Protein 8XKT (pdb70)

InterPro domains:
  IPR005055 Insect odorant-binding protein A10/Ejaculatory bulb-specific protein 3 [PF03392] (21-112)
  IPR005055 Insect odorant-binding protein A10/Ejaculatory bulb-specific protein 3 [PF03392] (179-270)
  IPR005055 Insect odorant-binding protein A10/Ejaculatory bulb-specific protein 3 [PTHR11257] (2-144)
  IPR036682 Insect odorant-binding protein A1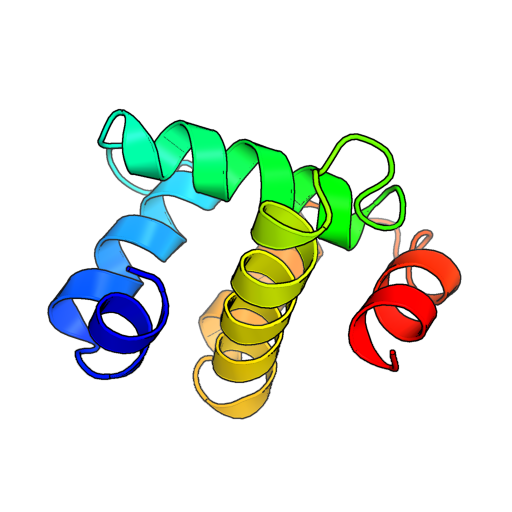0/Ejaculatory bulb-specific protein 3 superfamily [G3DSA:1.10.2080.10] (18-129)
  IPR036682 Insect odorant-binding protein A10/Ejaculatory bulb-specific protein 3 superfamily [G3DSA:1.10.2080.10] (179-281)
  IPR036682 Insect odorant-binding protein A10/Ejaculatory bulb-specific protein 3 superfamily [SSF100910] (21-126)
  IPR036682 Insect odorant-binding protein A10/Ejaculatory bulb-specific protein 3 superfamily [SSF100910] (179-279)

Nearest PDB structures (foldseek):
  8xkt-assembly1_A  TM=1.011E+00  e=1.585E-13  Spodoptera litura
  1kx9-assembly2_B  TM=8.891E-01  e=1.037E-06  Mamestra brassicae
  1kx8-assembly1_A  TM=8.784E-01  e=9.849E-07  Mamestra brassicae
  1kx9-assembly1_A  TM=8.853E-01  e=1.345E-06  Mamestra brassicae
  7e8l-assembly1_A  TM=8.706E-01  e=3.428E-06  Spodoptera litura

Radius of gyration: 11.85 Å; Cα contacts (8 Å, |Δi|>4): 99; chains: 1; bounding box: 30×29×27 Å

Organism: Spodoptera litura (NCBI:txid69820)

B-factor: mean 23.66, std 10.4, range [4.9, 70.56]

Structure (mmCIF, N/CA/C/O backbone):
data_8XKT
#
_entry.id   8XKT
#
_cell.length_a   40.196
_cell.length_b   40.196
_cell.length_c   133.821
_cell.angle_alpha   90.000
_cell.angle_beta   90.000
_cell.angle_gamma   90.000
#
_symmetry.space_group_name_H-M   'P 43 2 2'
#
loop_
_entity.id
_entity.type
_entity.pdbx_description
1 polymer 'chemosensory protein'
2 water water
#
loop_
_atom_site.group_PDB
_atom_site.id
_atom_site.type_symbol
_atom_site.label_atom_id
_atom_site.label_alt_id
_ato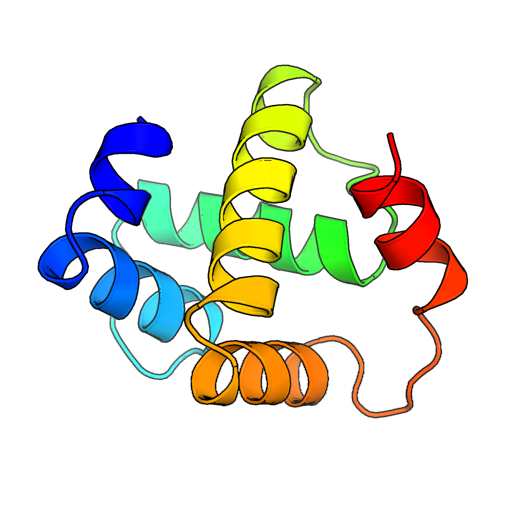m_site.label_comp_id
_atom_site.label_asym_id
_atom_site.label_entity_id
_atom_site.label_seq_id
_atom_site.pdbx_PDB_ins_code
_atom_site.Cartn_x
_atom_site.Cartn_y
_atom_site.Cartn_z
_atom_site.occupancy
_atom_site.B_iso_or_equiv
_atom_site.auth_seq_id
_atom_site.auth_comp_id
_atom_site.auth_asym_id
_atom_site.auth_atom_id
_atom_site.pdbx_PDB_model_num
ATOM 1 N N . ASN A 1 29 ? 3.53009 -3.86948 16.84069 1.000 43.55584 29 ASN A N 1
ATOM 2 C CA . ASN A 1 29 ? 3.75920 -2.63356 17.58009 1.000 49.97855 29 ASN A CA 1
ATOM 3 C C . ASN A 1 29 ? 5.15051 -2.65278 18.21345 1.000 36.56978 29 ASN A C 1
ATOM 4 O O . ASN A 1 29 ? 5.39525 -3.36632 19.18494 1.000 25.38463 29 ASN A O 1
ATOM 9 N N . ILE A 1 30 ? 6.04025 -1.83282 17.65059 1.000 37.66063 30 ILE A N 1
ATOM 10 C CA . ILE A 1 30 ? 7.45140 -1.86713 18.02416 1.000 37.33435 30 ILE A CA 1
ATOM 11 C C . ILE A 1 30 ? 7.64196 -1.48318 19.48697 1.000 33.78678 30 ILE A C 1
ATOM 12 O O . ILE A 1 30 ? 8.41580 -2.11934 20.21498 1.000 33.00531 30 ILE A O 1
ATOM 17 N N . ASP A 1 31 ? 6.93365 -0.44764 19.94437 1.000 40.06625 31 ASP A N 1
ATOM 18 C CA . ASP A 1 31 ? 7.19342 0.09865 21.27392 1.000 25.64860 31 ASP A CA 1
ATOM 19 C C . ASP A 1 31 ? 6.88690 -0.91341 22.37147 1.000 29.37759 31 ASP A C 1
ATOM 20 O O . ASP A 1 31 ? 7.58469 -0.96224 23.39053 1.000 27.12797 31 ASP A O 1
ATOM 25 N N . GLU A 1 32 ? 5.85262 -1.73382 22.18511 1.000 40.14648 32 GLU A N 1
ATOM 26 C CA . GLU A 1 32 ? 5.54124 -2.73743 23.19647 1.000 24.21907 32 GLU A CA 1
ATOM 27 C C . GLU A 1 32 ? 6.59102 -3.84166 23.23339 1.000 27.08058 32 GLU A C 1
ATOM 28 O O . GLU A 1 32 ? 6.86252 -4.40289 24.30161 1.000 30.92182 32 GLU A O 1
ATOM 34 N N . ILE A 1 33 ? 7.19355 -4.16448 22.08780 1.000 27.23699 33 ILE A N 1
ATOM 35 C CA . ILE A 1 33 ? 8.25401 -5.16673 22.07220 1.000 30.57625 33 ILE A CA 1
ATOM 36 C C . ILE A 1 33 ? 9.48287 -4.65716 22.81564 1.000 28.80080 33 ILE A C 1
ATOM 37 O O . ILE A 1 33 ? 10.09743 -5.38998 23.59925 1.000 27.18399 33 ILE A O 1
ATOM 42 N N . ILE A 1 34 ? 9.85664 -3.39460 22.59426 1.000 25.40695 34 ILE A N 1
ATOM 43 C CA . ILE A 1 34 ? 11.05624 -2.86010 23.23149 1.000 26.78625 34 ILE A CA 1
ATOM 44 C C . ILE A 1 34 ? 10.81392 -2.44076 24.67696 1.000 32.20373 34 ILE A C 1
ATOM 45 O O . ILE A 1 34 ? 11.77865 -2.29035 25.43719 1.000 34.10714 34 ILE A O 1
ATOM 50 N N . GLU A 1 35 ? 9.55690 -2.24903 25.08354 1.000 35.22917 35 GLU A N 1
ATOM 51 C CA . GLU A 1 35 ? 9.26514 -1.89403 26.46738 1.000 32.12400 35 GLU A CA 1
ATOM 52 C C . GLU A 1 35 ? 9.23458 -3.10524 27.38843 1.000 27.42177 35 GLU A C 1
ATOM 53 O O . GLU A 1 35 ? 9.39870 -2.94714 28.60275 1.000 20.07736 35 GLU A O 1
ATOM 59 N N . ASN A 1 36 ? 9.02729 -4.30134 26.84237 1.000 29.31744 36 ASN A N 1
ATOM 60 C CA . ASN A 1 36 ? 8.98539 -5.53977 27.61314 1.000 27.59870 36 ASN A CA 1
ATOM 61 C C . ASN A 1 36 ? 10.09233 -6.44792 27.09420 1.000 31.19913 36 ASN A C 1
ATOM 62 O O . ASN A 1 36 ? 9.98740 -6.99275 25.98947 1.000 26.35680 36 ASN A O 1
ATOM 67 N N . ARG A 1 37 ? 11.14845 -6.61501 27.89544 1.000 21.44249 37 ARG A N 1
ATOM 68 C CA . ARG A 1 37 ? 12.28818 -7.42147 27.47367 1.000 26.19088 37 ARG A CA 1
ATOM 69 C C . ARG A 1 37 ? 11.90821 -8.87234 27.20709 1.000 27.32268 37 ARG A C 1
ATOM 70 O O . ARG A 1 37 ? 12.66332 -9.58584 26.53705 1.000 26.99779 37 ARG A O 1
ATOM 78 N N . LYS A 1 38 ? 10.75861 -9.32496 27.71049 1.000 20.32586 38 LYS A N 1
ATOM 79 C CA . LYS A 1 38 ? 10.32170 -10.69419 27.47208 1.000 30.97690 38 LYS A CA 1
ATOM 80 C C . LYS A 1 38 ? 9.71109 -10.88195 26.09076 1.000 24.09141 38 LYS A C 1
ATOM 81 O O . LYS A 1 38 ? 9.59419 -12.02278 25.63143 1.000 28.79239 38 LYS A O 1
ATOM 87 N N . LEU A 1 39 ? 9.30569 -9.79627 25.43163 1.000 22.27513 39 LEU A N 1
ATOM 88 C CA . LEU A 1 39 ? 8.93627 -9.83700 24.02235 1.000 19.07124 39 LEU A CA 1
ATOM 89 C C . LEU A 1 39 ? 10.13408 -9.56475 23.12518 1.000 17.20117 39 LEU A C 1
ATOM 90 O O . LEU A 1 39 ? 10.27545 -10.19195 22.07050 1.000 19.04271 39 LEU A O 1
ATOM 95 N N . LEU A 1 40 ? 11.00144 -8.63899 23.54181 1.000 18.09256 40 LEU A N 1
ATOM 96 C CA . LEU A 1 40 ? 12.14260 -8.24465 22.72220 1.000 23.09760 40 LEU A CA 1
ATOM 97 C C . LEU A 1 40 ? 13.09112 -9.41400 22.49237 1.000 19.78431 40 LEU A C 1
ATOM 98 O O . LEU A 1 40 ? 13.47654 -9.69812 21.35319 1.000 18.96458 40 LEU A O 1
ATOM 103 N N . VAL A 1 41 ? 13.47856 -10.10315 23.57042 1.000 18.78027 41 VAL A N 1
ATOM 104 C CA . VAL A 1 41 ? 14.43952 -11.20020 23.45106 1.000 17.37147 41 VAL A CA 1
ATOM 105 C C . VAL A 1 41 ? 14.00417 -12.24724 22.42727 1.000 13.72799 41 VAL A C 1
ATOM 106 O O . VAL A 1 41 ? 14.82393 -12.62043 21.57911 1.000 25.24455 41 VAL A O 1
ATOM 110 N N . PRO A 1 42 ? 12.75789 -12.74631 22.43762 1.000 23.53858 42 PRO A N 1
ATOM 111 C CA . PRO A 1 42 ? 12.36820 -13.69489 21.38122 1.000 21.72622 42 PRO A CA 1
ATOM 112 C C . PRO A 1 42 ? 12.47418 -13.11907 19.98132 1.000 14.57293 42 PRO A C 1
ATOM 113 O O . PRO A 1 42 ? 12.81556 -13.84830 19.04068 1.000 15.86435 42 PRO A O 1
ATOM 117 N N . TYR A 1 43 ? 12.19624 -11.82501 19.81340 1.000 22.78933 43 TYR A N 1
ATOM 118 C CA . TYR A 1 43 ? 12.33908 -11.20953 18.49814 1.000 18.31115 43 TYR A CA 1
ATOM 119 C C . TYR A 1 43 ? 13.80378 -11.07302 18.11050 1.000 17.93879 43 TYR A C 1
ATOM 120 O O . TYR A 1 43 ? 14.15943 -11.25215 16.94024 1.000 15.52875 43 TYR A O 1
ATOM 129 N N . ILE A 1 44 ? 14.66452 -10.74699 19.07825 1.000 15.29136 44 ILE A N 1
ATOM 130 C CA . ILE A 1 44 ? 16.09775 -10.67227 18.80850 1.000 11.14901 44 ILE A CA 1
ATOM 131 C C . ILE A 1 44 ? 16.62541 -12.03783 18.39665 1.000 14.91041 44 ILE A C 1
ATOM 132 O O . ILE A 1 44 ? 17.32377 -12.17736 17.38574 1.000 19.13291 44 ILE A O 1
ATOM 137 N N . LYS A 1 45 ? 16.29053 -13.06924 19.17292 1.000 16.66348 45 LYS A N 1
ATOM 138 C CA . LYS A 1 45 ? 16.73053 -14.41783 18.83665 1.000 17.91294 45 LYS A CA 1
ATOM 139 C C . LYS A 1 45 ? 16.16183 -14.87750 17.49931 1.000 17.61503 45 LYS A C 1
ATOM 140 O O 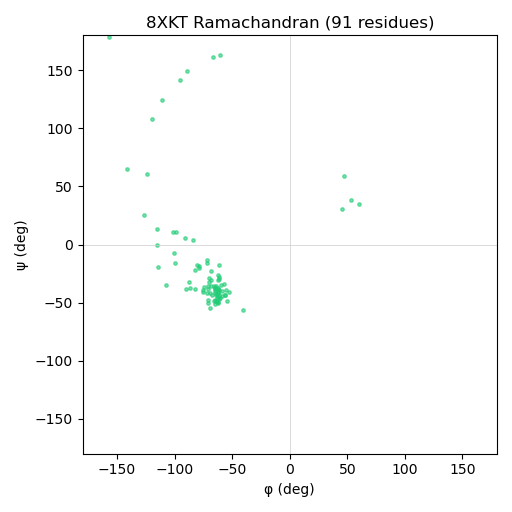. LYS A 1 45 ? 16.76327 -15.72174 16.82808 1.000 14.62282 45 LYS A O 1
ATOM 146 N N . CYS A 1 46 ? 15.01434 -14.33293 17.09284 1.000 19.88773 46 CYS A N 1
ATOM 147 C CA . CYS A 1 46 ? 14.47422 -14.65080 15.77767 1.000 13.73997 46 CYS A CA 1
ATOM 148 C C . CYS A 1 46 ? 15.38912 -14.12995 14.67378 1.000 17.27037 46 CYS A C 1
ATOM 149 O O . CYS A 1 46 ? 15.73269 -14.86329 13.73878 1.000 17.65551 46 CYS A O 1
ATOM 152 N N . THR A 1 47 ? 15.81911 -12.87079 14.77925 1.000 17.62695 47 THR A N 1
ATOM 153 C CA . THR A 1 47 ? 16.69934 -12.29107 13.76999 1.000 19.35082 47 THR A CA 1
ATOM 154 C C . THR A 1 47 ? 18.11576 -12.84437 13.82250 1.000 20.68903 47 THR A C 1
ATOM 155 O O . THR A 1 47 ? 18.87961 -12.61827 12.87944 1.000 24.28452 47 THR A O 1
ATOM 159 N N . LEU A 1 48 ? 18.48215 -13.55340 14.88766 1.000 15.15137 48 LEU A N 1
ATOM 160 C CA . LEU A 1 48 ? 19.80579 -14.14465 15.02595 1.000 17.05987 48 LEU A CA 1
ATOM 161 C C . LEU A 1 48 ? 19.81498 -15.63987 14.72622 1.000 16.65372 48 LEU A C 1
ATOM 162 O O . LEU A 1 48 ? 20.82072 -16.30709 14.99188 1.000 16.17229 48 LEU A O 1
ATOM 167 N N . ASP A 1 49 ? 18.72055 -16.17519 14.17777 1.000 14.68012 49 ASP A N 1
ATOM 168 C CA . ASP A 1 49 ? 18.50214 -17.61480 14.04548 1.000 17.23917 49 ASP A CA 1
ATOM 169 C C . ASP A 1 49 ? 18.84632 -18.36349 15.32779 1.000 21.77403 49 ASP A C 1
ATOM 170 O O . ASP A 1 49 ? 19.28492 -19.51547 15.27595 1.000 14.96382 49 ASP A O 1
ATOM 175 N N . GLN A 1 50 ? 18.67002 -17.71787 16.47855 1.000 22.14507 50 GLN A N 1
ATOM 176 C CA . GLN A 1 50 ? 18.88122 -18.35774 17.76813 1.000 14.64956 50 GLN A CA 1
ATOM 177 C C . GLN A 1 50 ? 17.57955 -18.79591 18.41069 1.000 17.33252 50 GLN A C 1
ATOM 178 O O . GLN A 1 50 ? 17.60416 -19.47280 19.44436 1.000 25.15935 50 GLN A O 1
ATOM 184 N N . GLY A 1 51 ? 16.45522 -18.41443 17.82187 1.000 22.75366 51 GLY A N 1
ATOM 185 C CA . GLY A 1 51 ? 15.14699 -18.77493 18.31537 1.000 15.11869 51 GLY A CA 1
ATOM 186 C C . GLY A 1 51 ? 14.16819 -18.69230 17.16870 1.000 15.52501 51 GLY A C 1
ATOM 187 O O . GLY A 1 51 ? 14.51071 -18.31044 16.04768 1.000 20.08988 51 GLY A O 1
ATOM 188 N N . ARG A 1 52 ? 12.93230 -19.03347 17.48122 1.000 15.46707 52 ARG A N 1
ATOM 189 C CA . ARG A 1 52 ? 11.89346 -19.24370 16.49319 1.000 18.00402 52 ARG A CA 1
ATOM 190 C C . ARG A 1 52 ? 11.16904 -17.93472 16.19777 1.000 21.11655 52 ARG A C 1
ATOM 191 O O . ARG A 1 52 ? 11.06986 -17.05126 17.05292 1.000 16.98788 52 ARG A O 1
ATOM 199 N N . CYS A 1 53 ? 10.68943 -17.80347 14.96486 1.000 25.52816 53 CYS A N 1
ATOM 200 C CA . CYS A 1 53 ? 10.17261 -16.54096 14.45212 1.000 16.90320 53 CYS A CA 1
ATOM 201 C C . CYS A 1 53 ? 8.66773 -16.62566 14.26098 1.000 20.62217 53 CYS A C 1
ATOM 202 O O . CYS A 1 53 ? 8.18010 -17.50092 13.54097 1.000 29.74806 53 CYS A O 1
ATOM 205 N N . THR A 1 54 ? 7.94328 -15.70909 14.89100 1.000 15.15832 54 THR A N 1
ATOM 206 C CA . THR A 1 54 ? 6.57184 -15.44391 14.50566 1.000 16.26228 54 THR A CA 1
ATOM 207 C C . THR A 1 54 ? 6.55609 -14.82692 13.10627 1.000 21.05772 54 THR A C 1
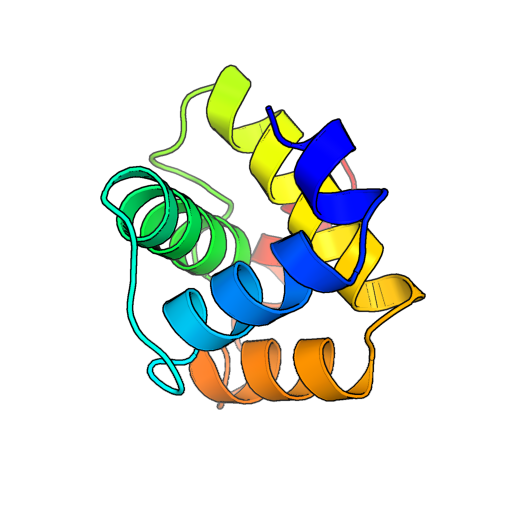ATOM 208 O O . THR A 1 54 ? 7.58563 -14.34678 12.62452 1.000 17.94569 54 THR A O 1
ATOM 212 N N . PRO A 1 55 ? 5.40825 -14.85287 12.41672 1.000 25.46517 55 PRO A N 1
ATOM 213 C CA . PRO A 1 55 ? 5.34943 -14.20243 11.09448 1.000 22.91869 55 PRO A CA 1
ATOM 214 C C . PRO A 1 55 ? 5.82966 -12.76111 11.12319 1.000 23.02814 55 PRO A C 1
ATOM 215 O O . PRO A 1 55 ? 6.55516 -12.32950 10.21812 1.000 23.92110 55 PRO A O 1
ATOM 219 N N . GLU A 1 56 ? 5.45931 -12.01138 12.16329 1.000 26.00135 56 GLU A N 1
ATOM 220 C CA . GLU A 1 56 ? 5.97334 -10.65628 12.32871 1.000 23.45597 56 GLU A CA 1
ATOM 221 C C . GLU A 1 56 ? 7.47807 -10.66591 12.56209 1.000 22.68032 56 GLU A C 1
ATOM 222 O O . GLU A 1 56 ? 8.19540 -9.78587 12.07108 1.000 19.96724 56 GLU A O 1
ATOM 228 N N . GLY A 1 57 ? 7.97035 -11.65425 13.31480 1.000 19.42661 57 GLY A N 1
ATOM 229 C CA . GLY A 1 57 ? 9.39323 -11.71645 13.61188 1.000 20.04528 57 GLY A CA 1
ATOM 230 C C . GLY A 1 57 ? 10.25205 -11.84749 12.36842 1.000 20.88900 57 GLY A C 1
ATOM 231 O O . GLY A 1 57 ? 11.26038 -11.15207 12.22220 1.000 19.93008 57 GLY A O 1
ATOM 232 N N . ARG A 1 58 ? 9.86669 -12.74630 11.45434 1.000 28.17608 58 ARG A N 1
ATOM 233 C CA . ARG A 1 58 ? 10.62999 -12.91374 10.21949 1.000 28.27778 58 ARG A CA 1
ATOM 234 C C . ARG A 1 58 ? 10.64719 -11.63512 9.39396 1.000 23.57613 58 ARG A C 1
ATOM 235 O O . ARG A 1 58 ? 11.59254 -11.39911 8.63157 1.000 19.18974 58 ARG A O 1
ATOM 243 N N . GLU A 1 59 ? 9.61618 -10.80067 9.52809 1.000 20.48535 59 GLU A N 1
ATOM 244 C CA . GLU A 1 59 ? 9.59219 -9.55140 8.77969 1.000 28.14444 59 GLU A CA 1
ATOM 245 C C . GLU A 1 59 ? 10.42024 -8.47410 9.46885 1.000 21.50202 59 GLU A C 1
ATOM 246 O O . GLU A 1 59 ? 11.10581 -7.69614 8.79678 1.000 18.44091 59 GLU A O 1
ATOM 252 N N . LEU A 1 60 ? 10.38040 -8.41763 10.80322 1.000 18.13853 60 LEU A N 1
ATOM 253 C CA . LEU A 1 60 ? 11.32145 -7.56583 11.52319 1.000 25.21140 60 LEU A CA 1
ATOM 254 C C . LEU A 1 60 ? 12.75259 -8.01127 11.25918 1.000 14.23615 60 LEU A C 1
ATOM 255 O O . LEU A 1 60 ? 13.65120 -7.17972 11.08730 1.000 16.79515 60 LEU A O 1
ATOM 260 N N . LYS A 1 61 ? 12.97127 -9.32752 11.20603 1.000 17.31506 61 LYS A N 1
ATOM 261 C CA . LYS A 1 61 ? 14.26722 -9.87660 10.82058 1.000 16.86594 61 LYS A CA 1
ATOM 262 C C . LYS A 1 61 ? 14.69951 -9.37308 9.44929 1.000 16.68273 61 LYS A C 1
ATOM 263 O O . LYS A 1 61 ? 15.86337 -9.00337 9.25271 1.000 16.56287 61 LYS A O 1
ATOM 269 N N . ALA A 1 62 ? 13.77350 -9.34877 8.48840 1.000 13.51733 62 ALA A N 1
ATOM 270 C CA . ALA A 1 62 ? 14.11137 -8.88288 7.14803 1.000 14.09450 62 ALA A CA 1
ATOM 271 C C . ALA A 1 62 ? 14.49058 -7.40757 7.15267 1.000 19.13283 62 ALA A C 1
ATOM 272 O O . ALA A 1 62 ? 15.44535 -7.00212 6.47910 1.000 16.52904 62 ALA A O 1
ATOM 274 N N . HIS A 1 63 ? 13.75782 -6.58840 7.91019 1.000 16.46966 63 HIS A N 1
ATOM 275 C CA . HIS A 1 63 ? 14.02365 -5.15365 7.90592 1.000 22.69587 63 HIS A CA 1
ATOM 276 C C . HIS A 1 63 ? 15.29478 -4.81926 8.67496 1.000 20.70558 63 HIS A C 1
ATOM 277 O O . HIS A 1 63 ? 16.04065 -3.91611 8.28085 1.000 23.16295 63 HIS A O 1
ATOM 284 N N . ILE A 1 64 ? 15.56050 -5.53104 9.77245 1.000 16.62234 64 ILE A N 1
ATOM 285 C CA . ILE A 1 64 ? 16.79355 -5.29826 10.52015 1.000 12.20457 64 ILE A CA 1
ATOM 286 C C . ILE A 1 64 ? 18.00326 -5.63745 9.65850 1.000 15.13378 64 ILE A C 1
ATOM 287 O O . ILE A 1 64 ? 18.96855 -4.86869 9.58343 1.000 16.17327 64 ILE A O 1
ATOM 292 N N . LYS A 1 65 ? 17.96326 -6.79151 8.98691 1.000 12.43879 65 LYS A N 1
ATOM 293 C CA . LYS A 1 65 ? 19.02190 -7.13615 8.04248 1.000 19.02852 65 LYS A CA 1
ATOM 294 C C . LYS A 1 65 ? 19.18602 -6.05260 6.98437 1.000 15.11010 65 LYS A C 1
ATOM 295 O O . LYS A 1 65 ? 20.31080 -5.66839 6.64158 1.000 14.96179 65 LYS A O 1
ATOM 301 N N . ASP A 1 66 ? 18.06935 -5.54417 6.46254 1.000 12.62574 66 ASP A N 1
ATOM 302 C CA . ASP A 1 66 ? 18.11984 -4.46182 5.48693 1.000 16.00023 66 ASP A CA 1
ATOM 303 C C . ASP A 1 66 ? 18.57679 -3.15933 6.13547 1.000 19.23489 66 ASP A C 1
ATOM 304 O O . ASP A 1 66 ? 19.37917 -2.41797 5.55546 1.000 15.43072 66 ASP A O 1
ATOM 309 N N . ALA A 1 67 ? 18.08467 -2.87082 7.34378 1.000 14.11573 67 ALA A N 1
ATOM 310 C CA . ALA A 1 67 ? 18.50454 -1.66721 8.05419 1.000 17.95445 67 ALA A CA 1
ATOM 311 C C . ALA A 1 67 ? 20.00002 -1.67001 8.33918 1.000 18.93212 67 ALA A C 1
ATOM 312 O O . ALA A 1 67 ? 20.62057 -0.60263 8.40868 1.000 12.88876 67 ALA A O 1
ATOM 314 N N . MET A 1 68 ? 20.59644 -2.85047 8.49727 1.000 16.27169 68 MET A N 1
ATOM 315 C CA . MET A 1 68 ? 21.99848 -2.94818 8.88043 1.000 19.35266 68 MET A CA 1
ATOM 316 C C . MET A 1 68 ? 22.94900 -2.92379 7.69121 1.000 19.30751 68 MET A C 1
ATOM 317 O O . MET A 1 68 ? 24.06527 -2.40676 7.81509 1.000 16.57620 68 MET A O 1
ATOM 322 N N . GLN A 1 69 ? 22.54093 -3.46527 6.54345 1.000 16.95846 69 GLN A N 1
ATOM 323 C CA . GLN A 1 69 ? 23.43002 -3.59640 5.39596 1.000 13.86212 69 GLN A CA 1
ATOM 324 C C . GLN A 1 69 ? 23.12116 -2.64464 4.25282 1.000 14.78050 69 GLN A C 1
ATOM 325 O O . GLN A 1 69 ? 24.04843 -2.19315 3.57841 1.000 14.49863 69 GLN A O 1
ATOM 331 N N . THR A 1 70 ? 21.84777 -2.33589 4.00659 1.000 20.33499 70 THR A N 1
ATOM 332 C CA . THR A 1 70 ? 21.46545 -1.60823 2.80293 1.000 17.82291 70 THR A CA 1
ATOM 333 C C . THR A 1 70 ? 20.64372 -0.36195 3.11153 1.000 16.86966 70 THR A C 1
ATOM 334 O O . THR A 1 70 ? 19.87071 0.08422 2.25974 1.000 18.57750 70 THR A O 1
ATOM 338 N N . SER A 1 71 ? 20.79437 0.20483 4.30885 1.000 14.89417 71 SER A N 1
ATOM 339 C CA . SER A 1 71 ? 20.11674 1.44698 4.69085 1.000 20.64019 71 SER A CA 1
ATOM 340 C C . SER A 1 71 ? 18.59757 1.30873 4.63024 1.000 16.12948 71 SER A C 1
ATOM 341 O O . SER A 1 71 ? 17.88911 2.25255 4.28213 1.000 19.73998 71 SER A O 1
ATOM 344 N N . CYS A 1 72 ? 18.09650 0.12147 4.97557 1.000 19.20609 72 CYS A N 1
ATOM 345 C CA . CYS A 1 72 ? 16.66103 -0.15994 4.98468 1.000 18.50405 72 CYS A CA 1
ATOM 346 C C . CYS A 1 72 ? 16.04152 0.19783 3.63167 1.000 20.80420 72 CYS A C 1
ATOM 347 O O . CYS A 1 72 ? 14.91938 0.70699 3.54425 1.000 17.86735 72 CYS A O 1
ATOM 350 N N . SER A 1 73 ? 16.79168 -0.08648 2.56120 1.000 25.95678 73 SER A N 1
ATOM 351 C CA . SER A 1 73 ? 16.43904 0.41036 1.23402 1.000 19.44115 73 SER A CA 1
ATOM 352 C C . SER A 1 73 ? 15.09373 -0.11722 0.76652 1.000 20.40593 73 SER A C 1
ATOM 353 O O . SER A 1 73 ? 14.38895 0.56587 0.01543 1.000 23.20052 73 SER A O 1
ATOM 356 N N . LYS A 1 74 ? 14.71795 -1.31877 1.19464 1.000 17.48896 74 LYS A N 1
ATOM 357 C CA . LYS A 1 74 ? 13.46187 -1.92570 0.78385 1.000 18.41076 74 LYS A CA 1
ATOM 358 C C . LYS A 1 74 ? 12.35161 -1.77473 1.81658 1.000 19.87027 74 LYS A C 1
ATOM 359 O O . LYS A 1 74 ? 11.31471 -2.42858 1.68305 1.000 31.23506 74 LYS A O 1
ATOM 365 N N . CYS A 1 75 ? 12.54110 -0.95488 2.84767 1.000 27.92915 75 CYS A N 1
ATOM 366 C CA . CYS A 1 75 ? 11.53845 -0.80718 3.89478 1.000 29.34965 75 CYS A CA 1
ATOM 367 C C . CYS A 1 75 ? 10.65312 0.39149 3.59758 1.000 23.29013 75 CYS A C 1
ATOM 368 O O . CYS A 1 75 ? 11.12881 1.42896 3.12859 1.000 28.53116 75 CYS A O 1
ATOM 371 N N . THR A 1 76 ? 9.36389 0.24202 3.87737 1.000 25.35906 76 THR A N 1
ATOM 372 C CA . THR A 1 76 ? 8.47301 1.38694 3.90759 1.000 32.27306 76 THR A CA 1
ATOM 373 C C . THR A 1 76 ? 8.93644 2.38383 4.96679 1.000 31.22672 76 THR A C 1
ATOM 374 O O . THR A 1 76 ? 9.73480 2.06695 5.85520 1.000 35.15239 76 THR A O 1
ATOM 378 N N . GLU A 1 77 ? 8.42515 3.61185 4.85979 1.000 35.06488 77 GLU A N 1
ATOM 379 C CA . GLU A 1 77 ? 8.69019 4.60529 5.89424 1.000 31.84383 77 GLU A CA 1
ATOM 380 C C . GLU A 1 77 ? 8.22670 4.10617 7.25627 1.000 33.22951 77 GLU A C 1
ATOM 381 O O . GLU A 1 77 ? 8.85463 4.39765 8.28116 1.000 29.56178 77 GLU A O 1
ATOM 387 N N . LYS A 1 78 ? 7.13661 3.33567 7.28274 1.000 37.36724 78 LYS A N 1
ATOM 388 C CA . LYS A 1 78 ? 6.68303 2.73015 8.52987 1.000 33.63023 78 LYS A CA 1
ATOM 389 C C . LYS A 1 78 ? 7.71587 1.74672 9.06442 1.000 30.84512 78 LYS A C 1
ATOM 390 O O . LYS A 1 78 ? 8.08395 1.79325 10.24400 1.000 35.58313 78 LYS A O 1
ATOM 392 N N . GLN A 1 79 ? 8.20031 0.84785 8.20373 1.000 35.64356 79 GLN A N 1
ATOM 393 C CA . GLN A 1 79 ? 9.19045 -0.13317 8.62904 1.000 29.67588 79 GLN A CA 1
ATOM 394 C C . GLN A 1 79 ? 10.53516 0.50155 8.95388 1.000 22.77580 79 GLN A C 1
ATOM 395 O O . GLN A 1 79 ? 11.31673 -0.09060 9.70374 1.000 27.40478 79 GLN A O 1
ATOM 401 N N . LYS A 1 80 ? 10.82342 1.68732 8.41455 1.000 18.99586 80 LYS A N 1
ATOM 402 C CA . LYS A 1 80 ? 12.08058 2.35383 8.73880 1.000 28.86978 80 LYS A CA 1
ATOM 403 C C . LYS A 1 80 ? 12.07231 2.86921 10.17172 1.000 31.75795 80 LYS A C 1
ATOM 404 O O . LYS A 1 80 ? 13.02531 2.64708 10.92671 1.000 31.72335 80 LYS A O 1
ATOM 410 N N . LYS A 1 81 ? 10.99848 3.55851 10.56478 1.000 27.59143 81 LYS A N 1
ATOM 411 C CA . LYS A 1 81 ? 10.92686 4.11324 11.91260 1.000 25.53511 81 LYS A CA 1
ATOM 412 C C . LYS A 1 81 ? 10.89643 3.01103 12.96423 1.000 23.67018 81 LYS A C 1
ATOM 413 O O . LYS A 1 81 ? 11.51246 3.14068 14.02881 1.000 30.52552 81 LYS A O 1
ATOM 415 N N . GLY A 1 82 ? 10.18923 1.91603 12.68189 1.000 14.32496 82 GLY A N 1
ATOM 416 C CA . GLY A 1 82 ? 10.12824 0.82135 13.63629 1.000 25.89496 82 GLY A CA 1
ATOM 417 C C . GLY A 1 82 ? 11.42922 0.04631 13.73123 1.000 23.14828 82 GLY A C 1
ATOM 418 O O . GLY A 1 82 ? 11.86330 -0.32105 14.82660 1.000 26.99547 82 GLY A O 1
ATOM 419 N N . ALA A 1 83 ? 12.06608 -0.22196 12.58807 1.000 18.56621 83 ALA A N 1
ATOM 420 C CA . ALA A 1 83 ? 13.35070 -0.91460 12.61203 1.000 21.32457 83 ALA A CA 1
ATOM 421 C C . ALA A 1 83 ? 14.43838 -0.03221 13.20969 1.000 23.41917 83 ALA A C 1
ATOM 422 O O . ALA A 1 83 ? 15.33909 -0.52767 13.89645 1.000 22.03576 83 ALA A O 1
ATOM 424 N N . ARG A 1 84 ? 14.37339 1.27686 12.95575 1.000 20.62362 84 ARG A N 1
ATOM 425 C CA . ARG A 1 84 ? 15.32216 2.20204 13.56737 1.000 25.55317 84 ARG A CA 1
ATOM 426 C C . ARG A 1 84 ? 15.20434 2.17364 15.08528 1.000 22.11757 84 ARG A C 1
ATOM 427 O O . ARG A 1 84 ? 16.21081 2.08331 15.79723 1.000 21.38647 84 ARG A O 1
ATOM 435 N N . LYS A 1 85 ? 13.97198 2.24058 15.59686 1.000 20.62295 85 LYS A N 1
ATOM 436 C CA . LYS A 1 85 ? 13.75777 2.22470 17.04076 1.000 21.86619 85 LYS A CA 1
ATOM 437 C C . LYS A 1 85 ? 14.26481 0.92972 17.66345 1.000 20.23353 85 LYS A C 1
ATOM 438 O O . LYS A 1 85 ? 14.91295 0.95101 18.71666 1.000 21.09420 85 LYS A O 1
ATOM 444 N N . VAL A 1 86 ? 13.98001 -0.20777 17.02415 1.000 18.72042 86 VAL A N 1
ATOM 445 C CA . VAL A 1 86 ? 14.38934 -1.50065 17.56927 1.000 17.25918 86 VAL A CA 1
ATOM 446 C C . VAL A 1 86 ? 15.90887 -1.61184 17.59258 1.000 15.39700 86 VAL A C 1
ATOM 447 O O . VAL A 1 86 ? 16.51040 -1.93578 18.62396 1.000 18.06012 86 VAL A O 1
ATOM 451 N N . VAL A 1 87 ? 16.55006 -1.34085 16.45279 1.000 15.77733 87 VAL A N 1
ATOM 452 C CA . VAL A 1 87 ? 18.00294 -1.46241 16.35527 1.000 17.67769 87 VAL A CA 1
ATOM 453 C C . VAL A 1 87 ? 18.68633 -0.55557 17.37097 1.000 22.00325 87 VAL A C 1
ATOM 454 O O . VAL A 1 87 ? 19.67515 -0.94071 18.00747 1.000 23.37260 87 VAL A O 1
ATOM 458 N N . ARG A 1 88 ? 18.15708 0.65239 17.55804 1.000 21.11354 88 ARG A N 1
ATOM 459 C CA . ARG A 1 88 ? 18.80571 1.61114 18.44259 1.000 21.46759 88 ARG A CA 1
ATOM 460 C C . ARG A 1 88 ? 18.59280 1.26546 19.90960 1.000 19.53624 88 ARG A C 1
ATOM 461 O O . ARG A 1 88 ? 19.51252 1.42015 20.72127 1.000 22.58772 88 ARG A O 1
ATOM 469 N N . HIS A 1 89 ? 17.39045 0.81142 20.27246 1.000 14.29552 89 HIS A N 1
ATOM 470 C CA . HIS A 1 89 ? 17.17328 0.32905 21.63203 1.000 18.72029 89 HIS A CA 1
ATOM 471 C C . HIS A 1 89 ? 18.11092 -0.82727 21.94785 1.000 21.87924 89 HIS A C 1
ATOM 472 O O . HIS A 1 89 ? 18.70931 -0.88212 23.02844 1.000 19.18703 89 HIS A O 1
ATOM 479 N N . ILE A 1 90 ? 18.24879 -1.76499 21.00835 1.000 13.76531 90 ILE A N 1
ATOM 480 C CA . ILE A 1 90 ? 19.17736 -2.87497 21.19360 1.000 19.95850 90 ILE A CA 1
ATOM 481 C C . ILE A 1 90 ? 20.60407 -2.35655 21.30396 1.000 18.68986 90 ILE A C 1
ATOM 482 O O . ILE A 1 90 ? 21.38986 -2.82504 22.13586 1.000 17.91188 90 ILE A O 1
ATOM 487 N N . ARG A 1 91 ? 20.9565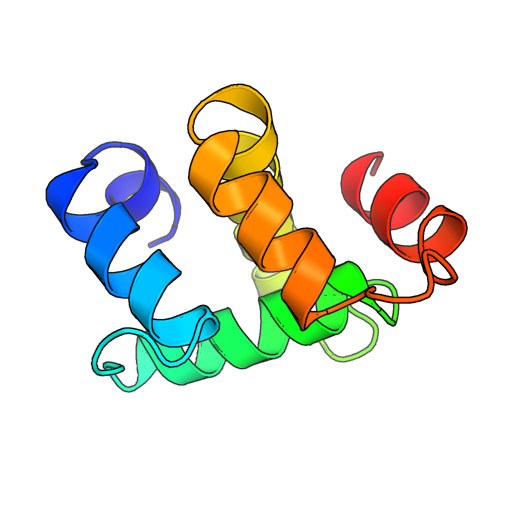0 -1.37088 20.47705 1.000 15.05413 91 ARG A N 1
ATOM 488 C CA . ARG A 1 91 ? 22.30759 -0.82217 20.51338 1.000 16.38213 91 ARG A CA 1
ATOM 489 C C . ARG A 1 91 ? 22.61070 -0.17881 21.86124 1.000 20.56625 91 ARG A C 1
ATOM 490 O O . ARG A 1 91 ? 23.72687 -0.30144 22.37869 1.000 22.08705 91 ARG A O 1
ATOM 498 N N . ALA A 1 92 ? 21.62713 0.50026 22.45128 1.000 16.55961 92 ALA A N 1
ATOM 499 C CA . ALA A 1 92 ? 21.84105 1.23419 23.69310 1.000 19.45701 92 ALA A CA 1
ATOM 500 C C . ALA A 1 92 ? 21.66557 0.36476 24.93173 1.000 15.28056 92 ALA A C 1
ATOM 501 O O . ALA A 1 92 ? 22.41002 0.52266 25.90482 1.000 21.23354 92 ALA A O 1
ATOM 503 N N . LYS A 1 93 ? 20.70415 -0.56096 24.91314 1.000 21.21282 93 LYS A N 1
ATOM 504 C CA . LYS A 1 93 ? 20.34368 -1.32483 26.09867 1.000 19.12395 93 LYS A CA 1
ATOM 505 C C . LYS A 1 93 ? 20.63121 -2.81734 26.00708 1.000 19.89064 93 LYS A C 1
ATOM 506 O O . LYS A 1 93 ? 20.69028 -3.47574 27.04894 1.000 18.98350 93 LYS A O 1
ATOM 512 N N . GLU A 1 94 ? 20.80169 -3.37216 24.81030 1.000 26.20191 94 GLU A N 1
ATOM 513 C CA . GLU A 1 94 ? 21.05096 -4.80062 24.66443 1.000 24.27120 94 GLU A CA 1
ATOM 514 C C . GLU A 1 94 ? 22.34811 -5.01526 23.89392 1.000 17.94803 94 GLU A C 1
ATOM 515 O O . GLU A 1 94 ? 22.34263 -5.59293 22.80233 1.000 15.96208 94 GLU A O 1
ATOM 521 N N . GLN A 1 95 ? 23.45640 -4.51854 24.46361 1.000 20.61939 95 GLN A N 1
ATOM 522 C CA . GLN A 1 95 ? 24.71488 -4.39793 23.73156 1.000 27.06712 95 GLN A CA 1
ATOM 523 C C . GLN A 1 95 ? 25.21832 -5.75979 23.29607 1.000 18.76202 95 GLN A C 1
ATOM 524 O O . GLN A 1 95 ? 25.61428 -5.95651 22.13886 1.000 24.57239 95 GLN A O 1
ATOM 526 N N . GLU A 1 96 ? 25.24867 -6.69072 24.25016 1.000 21.31133 96 GLU A N 1
ATOM 527 C CA . GLU A 1 96 ? 25.50340 -8.09632 23.99191 1.000 16.63204 96 GLU A CA 1
ATOM 528 C C . GLU A 1 96 ? 24.77755 -8.56759 22.72891 1.000 16.21382 96 GLU A C 1
ATOM 529 O O . GLU A 1 96 ? 25.40732 -9.06914 21.79227 1.000 21.29301 96 GLU A O 1
ATOM 535 N N . TYR A 1 97 ? 23.44826 -8.38879 22.67361 1.000 12.61503 97 TYR A N 1
ATOM 536 C CA . TYR A 1 97 ? 22.67148 -8.74935 21.48310 1.000 13.80385 97 TYR A CA 1
ATOM 537 C C . TYR A 1 97 ? 22.98087 -7.83937 20.29614 1.000 18.21239 97 TYR A C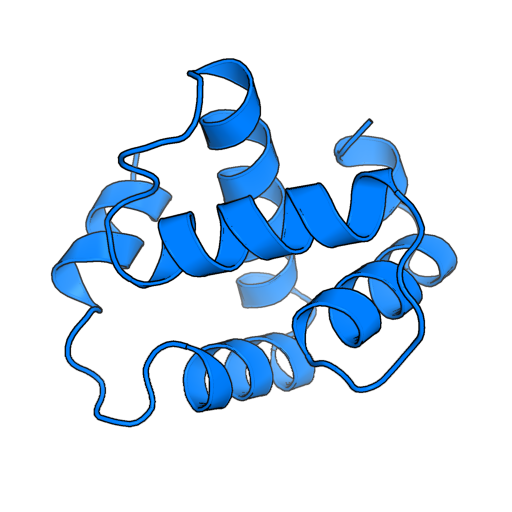 1
ATOM 538 O O . TYR A 1 97 ? 22.88323 -8.27273 19.14088 1.000 19.29589 97 TYR A O 1
ATOM 547 N N . TRP A 1 98 ? 23.33989 -6.57843 20.55550 1.000 10.80761 98 TRP A N 1
ATOM 548 C CA . TRP A 1 98 ? 23.70567 -5.66457 19.47431 1.000 16.89890 98 TRP A CA 1
ATOM 549 C C . TRP A 1 98 ? 24.96350 -6.13584 18.76333 1.000 12.06786 98 TRP A C 1
ATOM 550 O O . TRP A 1 98 ? 25.04266 -6.09895 17.52977 1.000 17.49239 98 TRP A O 1
ATOM 561 N N . LYS A 1 99 ? 25.96125 -6.57881 19.52592 1.000 13.23221 99 LYS A N 1
ATOM 562 C CA . LYS A 1 99 ? 27.20087 -7.02993 18.91221 1.000 18.14466 99 LYS A CA 1
ATOM 563 C C . LYS A 1 99 ? 27.00852 -8.34411 18.17105 1.000 14.72027 99 LYS A C 1
ATOM 564 O O . LYS A 1 99 ? 27.71548 -8.60836 17.19275 1.000 18.02323 99 LYS A O 1
ATOM 570 N N . GLN A 1 100 ? 26.05616 -9.17194 18.60857 1.000 20.98507 100 GLN A N 1
ATOM 571 C CA . GLN A 1 100 ? 25.74043 -10.38172 17.85657 1.000 12.55762 100 GLN A CA 1
ATOM 572 C C . GLN A 1 100 ? 25.02703 -10.04379 16.55552 1.000 11.87153 100 GLN A C 1
ATOM 573 O O . GLN A 1 100 ? 25.23840 -10.70826 15.53436 1.000 14.08820 100 GLN A O 1
ATOM 579 N N . ILE A 1 101 ? 24.17754 -9.01357 16.57483 1.000 14.42676 101 ILE A N 1
ATOM 580 C CA . ILE A 1 101 ? 23.56476 -8.52953 15.34126 1.000 15.72105 101 ILE A CA 1
ATOM 581 C C . ILE A 1 101 ? 24.63595 -8.01353 14.38907 1.000 13.36653 101 ILE A C 1
ATOM 582 O O . ILE A 1 101 ? 24.59465 -8.27725 13.18084 1.000 13.35413 101 ILE A O 1
ATOM 587 N N . LEU A 1 102 ? 25.61986 -7.28182 14.92037 1.000 13.54251 102 LEU A N 1
ATOM 588 C CA . LEU A 1 102 ? 26.71230 -6.78867 14.08725 1.000 14.64677 102 LEU A CA 1
ATOM 589 C C . LEU A 1 102 ? 27.53985 -7.93629 13.52423 1.000 12.85940 102 LEU A C 1
ATOM 590 O O . LEU A 1 102 ? 27.95725 -7.89864 12.36105 1.000 13.09820 102 LEU A O 1
ATOM 595 N N . ALA A 1 103 ? 27.79160 -8.96518 14.33523 1.000 11.06662 103 ALA A N 1
ATOM 596 C CA . ALA A 1 103 ? 28.54020 -10.11690 13.84545 1.000 11.78107 103 ALA A CA 1
ATOM 597 C C . ALA A 1 103 ? 27.77646 -10.84502 12.74823 1.000 13.9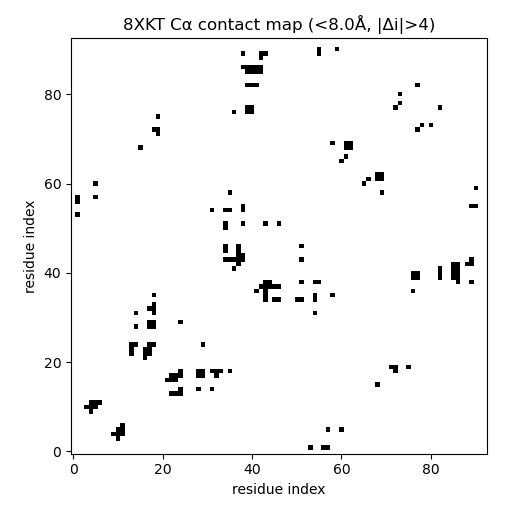7863 103 ALA A C 1
ATOM 598 O O . ALA A 1 103 ? 28.37398 -11.32583 11.77830 1.000 15.21235 103 ALA A O 1
ATOM 600 N N . LYS A 1 104 ? 26.45281 -10.93421 12.88089 1.000 10.84160 104 LYS A N 1
ATOM 601 C CA . LYS A 1 104 ? 25.65860 -11.61899 11.86841 1.000 8.22628 104 LYS A CA 1
ATOM 602 C C . LYS A 1 104 ? 25.58930 -10.81033 10.57873 1.000 17.34351 104 LYS A C 1
ATOM 603 O O . LYS A 1 104 ? 25.85453 -11.33456 9.49083 1.000 14.28742 104 LYS A O 1
ATOM 609 N N . TYR A 1 105 ? 25.24839 -9.52511 10.67881 1.000 10.59498 105 TYR A N 1
ATOM 610 C CA . TYR A 1 105 ? 24.86188 -8.76193 9.50035 1.000 13.15425 105 TYR A CA 1
ATOM 611 C C . TYR A 1 105 ? 25.96716 -7.88580 8.92742 1.000 12.61489 105 TYR A C 1
ATOM 612 O O . TYR A 1 105 ? 25.85185 -7.45822 7.77419 1.000 14.34523 105 TYR A O 1
ATOM 621 N N . ASP A 1 106 ? 27.03583 -7.61900 9.67560 1.000 8.74964 106 ASP A N 1
ATOM 622 C CA . ASP A 1 106 ? 28.20408 -6.92073 9.13372 1.000 14.52566 106 ASP A CA 1
ATOM 623 C C . ASP A 1 106 ? 29.47947 -7.52232 9.71239 1.000 13.36997 106 ASP A C 1
ATOM 624 O O . ASP A 1 106 ? 30.22178 -6.86021 10.44295 1.000 16.14706 106 ASP A O 1
ATOM 629 N N . PRO A 1 107 ? 29.77166 -8.78952 9.39291 1.000 13.11083 107 PRO A N 1
ATOM 630 C CA . PRO A 1 107 ? 31.00209 -9.39484 9.93180 1.000 17.24969 107 PRO A CA 1
ATOM 631 C C . PRO A 1 107 ? 32.27227 -8.70105 9.46603 1.000 14.34724 107 PRO A C 1
ATOM 632 O O . PRO A 1 107 ? 33.21245 -8.55541 10.25391 1.000 15.89945 107 PRO A O 1
ATOM 636 N N . GLU A 1 108 ? 32.33135 -8.24950 8.21725 1.000 15.16941 108 GLU A N 1
ATOM 637 C CA . GLU A 1 108 ? 33.51811 -7.56735 7.71896 1.000 17.63891 108 GLU A CA 1
ATOM 638 C C . GLU A 1 108 ? 33.53897 -6.08328 8.06538 1.000 21.50639 108 GLU A C 1
ATOM 639 O O . GLU A 1 108 ? 34.46578 -5.37873 7.65027 1.000 26.19709 108 GLU A O 1
ATOM 645 N N . ASP A 1 109 ? 32.55649 -5.60722 8.82524 1.000 15.81233 109 ASP A N 1
ATOM 646 C CA . ASP A 1 109 ? 32.40125 -4.19378 9.17067 1.000 19.04619 109 ASP A CA 1
ATOM 647 C C . ASP A 1 109 ? 32.55736 -3.30876 7.93432 1.000 17.69168 109 ASP A C 1
ATOM 648 O O . ASP A 1 109 ? 33.42403 -2.43925 7.85061 1.000 19.40807 109 ASP A O 1
ATOM 653 N N . GLN A 1 110 ? 31.68446 -3.55776 6.96038 1.000 16.97239 110 GLN A N 1
ATOM 654 C CA . GLN A 1 110 ? 31.68191 -2.83075 5.70092 1.000 19.28299 110 GLN A CA 1
ATOM 655 C C . GLN A 1 110 ? 30.41777 -2.01196 5.49311 1.000 12.52607 110 GLN A C 1
ATOM 656 O O . GLN A 1 110 ? 30.29638 -1.33911 4.46310 1.000 20.19168 110 GLN A O 1
ATOM 662 N N . TYR A 1 111 ? 29.47501 -2.04963 6.43363 1.000 18.89951 111 TYR A N 1
ATOM 663 C CA . TYR A 1 111 ? 28.17771 -1.40847 6.27174 1.000 15.40060 111 TYR A CA 1
ATOM 664 C C . TYR A 1 111 ? 27.95919 -0.26880 7.25410 1.000 12.45608 111 TYR A C 1
ATOM 665 O O . TYR A 1 111 ? 26.82579 0.20139 7.39645 1.000 12.41380 111 TYR A O 1
ATOM 674 N N . LYS A 1 112 ? 29.01655 0.19457 7.92538 1.000 17.12358 112 LYS A N 1
ATOM 675 C CA . LYS A 1 112 ? 28.84212 1.19457 8.97372 1.000 21.87105 112 LYS A CA 1
ATOM 676 C C . LYS A 1 112 ? 28.26367 2.49041 8.42304 1.000 17.03214 112 LYS A C 1
ATOM 677 O O . LYS A 1 112 ? 27.33958 3.05907 9.01270 1.000 30.03239 112 LYS A O 1
ATOM 683 N N . GLU A 1 113 ? 28.78683 2.97210 7.29320 1.000 17.28626 113 GLU A N 1
ATOM 684 C CA . GLU A 1 113 ? 28.22326 4.17414 6.68629 1.000 18.16763 113 GLU A CA 1
ATOM 685 C C . GLU A 1 113 ? 26.73132 4.01164 6.42837 1.000 20.47886 113 GLU A C 1
ATOM 686 O O . GLU A 1 113 ? 25.95069 4.94775 6.63588 1.000 26.62995 113 GLU A O 1
ATOM 692 N N . ASN A 1 114 ? 26.31287 2.82013 6.00069 1.000 17.20221 114 ASN A N 1
ATOM 693 C CA . ASN A 1 114 ? 24.90944 2.60626 5.66855 1.000 17.64121 114 ASN A CA 1
ATOM 694 C C . ASN A 1 114 ? 24.03195 2.63985 6.91357 1.000 21.17589 114 ASN A C 1
ATOM 695 O O . ASN A 1 114 ? 23.06376 3.40619 6.97604 1.000 22.36261 114 ASN A O 1
ATOM 700 N N . TYR A 1 115 ? 24.34992 1.82356 7.92256 1.000 18.80677 115 TYR A N 1
ATOM 701 C CA . TYR A 1 115 ? 23.46059 1.77016 9.07581 1.000 19.18019 115 TYR A CA 1
ATOM 702 C C . TYR A 1 115 ? 23.64871 2.94587 10.02413 1.000 20.70556 115 TYR A C 1
ATOM 703 O O . TYR A 1 115 ? 22.73390 3.24291 10.79422 1.000 14.03439 115 TYR A O 1
ATOM 712 N N . GLU A 1 116 ? 24.78824 3.63740 9.98455 1.000 21.68204 116 GLU A N 1
ATOM 713 C CA . GLU A 1 116 ? 24.90099 4.82406 10.82535 1.000 24.82376 116 GLU A CA 1
ATOM 714 C C . GLU A 1 116 ? 24.11575 5.98914 10.24073 1.000 21.92041 116 GLU A C 1
ATOM 715 O O . GLU A 1 116 ? 23.45067 6.72255 10.97890 1.000 22.20125 116 GLU A O 1
ATOM 721 N N . THR A 1 117 ? 24.16707 6.16513 8.91992 1.000 22.87412 117 THR A N 1
ATOM 722 C CA . THR A 1 117 ? 23.34493 7.18809 8.28552 1.000 22.35928 117 THR A CA 1
ATOM 723 C C . THR A 1 117 ? 21.86513 6.85233 8.41992 1.000 23.09809 117 THR A C 1
ATOM 724 O O . THR A 1 117 ? 21.02965 7.74672 8.59314 1.000 26.17988 117 THR A O 1
ATOM 728 N N . PHE A 1 118 ? 21.52220 5.56380 8.35451 1.000 18.43922 118 PHE A N 1
ATOM 729 C CA . PHE A 1 118 ? 20.14067 5.15933 8.58610 1.000 20.65114 118 PHE A CA 1
ATOM 730 C C . PHE A 1 118 ? 19.72338 5.44168 10.02414 1.000 21.66426 118 PHE A C 1
ATOM 731 O O . PHE A 1 118 ? 18.66179 6.02230 10.27218 1.000 25.91493 118 PHE A O 1
ATOM 739 N N . LEU A 1 119 ? 20.55044 5.03701 10.99054 1.000 23.53989 119 LEU A N 1
ATOM 740 C CA . LEU A 1 119 ? 20.18854 5.21890 12.39103 1.000 27.21920 119 LEU A CA 1
ATOM 741 C C . LEU A 1 119 ? 20.25404 6.67665 12.82798 1.000 28.51629 119 LEU A C 1
ATOM 742 O O . LEU A 1 119 ? 19.69430 7.01758 13.87464 1.000 37.09053 119 LEU A O 1
ATOM 747 N N . ALA A 1 120 ? 20.91321 7.54133 12.05823 1.000 27.79069 120 ALA A N 1
ATOM 748 C CA . ALA A 1 120 ? 21.04679 8.94958 12.40877 1.000 34.12782 120 ALA A CA 1
ATOM 749 C C . ALA A 1 120 ? 19.93224 9.81669 11.83775 1.000 36.64068 120 ALA A C 1
ATOM 750 O O . ALA A 1 120 ? 19.98998 11.04307 11.97397 1.000 41.51720 120 ALA A O 1
ATOM 752 N N . ALA A 1 121 ? 18.92624 9.21896 11.20859 1.000 37.32719 121 ALA A N 1
ATOM 753 C CA . ALA A 1 121 ? 17.85611 9.99443 10.59067 1.000 38.87946 121 ALA A CA 1
ATOM 754 C C . ALA A 1 121 ? 16.48983 9.59969 11.13986 1.000 27.32762 121 ALA A C 1
ATOM 755 O O . ALA A 1 121 ? 15.52940 10.36231 11.04052 1.000 48.92186 121 ALA A O 1
#

Foldseek 3Di:
DLVVCLVDVVNVVQLLCCLLVNHPADPVSVVLSVQLLCLQAPLSVVPDPVSLVSNLVSLVSCVVPVVVSNVSSCCVRPVVVPRCVRNVVSNVD

Secondary structure (DSSP, 8-state):
-HHHHHH-HHHHHHHHHHHTTSS---HHHHHHHHHHH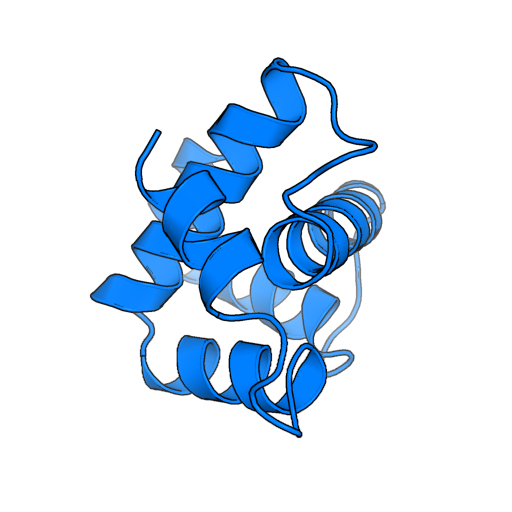HHHHSTTTT--HHHHHHHHHHHHHHHHH-HHHHHHHHHHH-TTS--HHHHHHHHT-

Solvent-accessible surface area: 5544 Å² total; per-residue (Å²): 143,35,59,98,15,26,148,69,129,169,66,1,25,66,34,3,75,2,0,14,94,98,34,220,27,65,109,104,0,132,104,16,25,48,33,2,100,5,1,0,37,67,38,1,90,171,14,76,133,82,60,58,55,10,1,38,90,2,1,118,49,0,82,76,151,15,40,94,21,17,119,60,0,36,64,69,5,5,93,133,75,101,59,100,138,45,6,56,83,10,9,91,104

Sequence (93 aa):
NIDEIIENRKLLVPYIKCTLDQGRCTPEGRELKAHIKDAMQTSCSKCTEKQKKGARKVVRHIRAKEQEYWKQILAKYDPEDQYKENYETFLAA